Protein AF-A0A7J9W5K8-F1 (afdb_monomer_lite)

pLDDT: mean 76.15, std 17.97, range [34.03, 95.06]

Radius of gyration: 24.7 Å; chains: 1; bounding box: 43×79×40 Å

Sequence (100 aa):
MTTPTRTRPAAAPRPPRPSSRHRVGHPVPAQHPGETYRASIEARRPAETGGGMCTLIVRRVNDRIELLHHGVLSTGAELTDAEAHEMAGYLTAATGTGKP

Foldseek 3Di:
DDDDDDDDDDDDPDPPDPPPPPPVPLPDPDDDPQWPDKDKDWFWWDVVVVIDIWMWMWIAGNPDTDTDTGDDPVTDTDDDPVRVVVVVVRSCVRNVNDDD

Structure (mmCIF, N/CA/C/O backbone):
data_AF-A0A7J9W5K8-F1
#
_entry.id   AF-A0A7J9W5K8-F1
#
loop_
_atom_site.group_PDB
_atom_site.id
_atom_site.type_symbol
_atom_site.label_atom_id
_atom_site.label_alt_id
_atom_site.label_comp_id
_atom_site.label_asym_id
_atom_site.label_entity_id
_atom_site.label_seq_id
_atom_site.pdbx_PDB_ins_code
_atom_site.Cartn_x
_atom_site.Cartn_y
_atom_site.Cartn_z
_atom_site.occupancy
_atom_site.B_iso_or_equiv
_atom_site.auth_seq_id
_atom_site.auth_comp_id
_atom_site.auth_asym_id
_atom_site.auth_atom_id
_atom_site.pdbx_PDB_model_num
ATOM 1 N N . MET A 1 1 ? 28.174 71.753 -22.083 1.00 45.31 1 MET A N 1
ATOM 2 C CA . MET A 1 1 ? 26.936 71.120 -21.577 1.00 45.31 1 MET A CA 1
ATOM 3 C C . MET A 1 1 ? 27.003 69.643 -21.932 1.00 45.31 1 MET A C 1
ATOM 5 O O . MET A 1 1 ? 26.957 69.331 -23.111 1.00 45.31 1 MET A O 1
ATOM 9 N N . THR A 1 2 ? 27.197 68.754 -20.959 1.00 45.06 2 THR A N 1
ATOM 10 C CA . THR A 1 2 ? 27.285 67.299 -21.188 1.00 45.06 2 THR A CA 1
ATOM 11 C C . THR A 1 2 ? 26.492 66.576 -20.104 1.00 45.06 2 THR A C 1
ATOM 13 O O . THR A 1 2 ? 26.794 66.697 -18.920 1.00 45.06 2 THR A O 1
ATOM 16 N N . THR A 1 3 ? 25.438 65.881 -20.518 1.00 56.12 3 THR A N 1
ATOM 17 C CA . THR A 1 3 ? 24.513 65.094 -19.692 1.00 56.12 3 THR A CA 1
ATOM 18 C C . THR A 1 3 ? 25.147 63.756 -19.293 1.00 56.12 3 THR A C 1
ATOM 20 O O . THR A 1 3 ? 25.761 63.117 -20.147 1.00 56.12 3 THR A O 1
ATOM 23 N N . PRO A 1 4 ? 24.980 63.265 -18.051 1.00 53.56 4 PRO A N 1
ATOM 24 C CA . PRO A 1 4 ? 25.389 61.908 -17.711 1.00 53.56 4 PRO A CA 1
ATOM 25 C C . PRO A 1 4 ? 24.304 60.892 -18.106 1.00 53.56 4 PRO A C 1
ATOM 27 O O . PRO A 1 4 ? 23.150 60.979 -17.682 1.00 53.56 4 PRO A O 1
ATOM 30 N N . THR A 1 5 ? 24.691 59.898 -18.906 1.00 60.38 5 THR A N 1
ATOM 31 C CA . THR A 1 5 ? 23.868 58.735 -19.266 1.00 60.38 5 THR A CA 1
ATOM 32 C C . THR A 1 5 ? 23.729 57.806 -18.059 1.00 60.38 5 THR A C 1
ATOM 34 O O . THR A 1 5 ? 24.706 57.236 -17.578 1.00 60.38 5 THR A O 1
ATOM 37 N N . ARG A 1 6 ? 22.501 57.639 -17.558 1.00 55.16 6 ARG A N 1
ATOM 38 C CA . ARG A 1 6 ? 22.170 56.716 -16.463 1.00 55.16 6 ARG A CA 1
ATOM 39 C C . ARG A 1 6 ? 22.073 55.284 -17.000 1.00 55.16 6 ARG A C 1
ATOM 41 O O . ARG A 1 6 ? 21.083 54.923 -17.631 1.00 55.16 6 ARG A O 1
ATOM 48 N N . THR A 1 7 ? 23.078 54.456 -16.728 1.00 57.09 7 THR A N 1
ATOM 49 C CA . THR A 1 7 ? 23.052 53.018 -17.041 1.00 57.09 7 THR A CA 1
ATOM 50 C C . THR A 1 7 ? 22.027 52.308 -16.152 1.00 57.09 7 THR A C 1
ATOM 52 O O . THR A 1 7 ? 22.124 52.332 -14.925 1.00 57.09 7 THR A O 1
ATOM 55 N N . ARG A 1 8 ? 21.008 51.694 -16.764 1.00 65.31 8 ARG A N 1
ATOM 56 C CA . ARG A 1 8 ? 19.994 50.881 -16.072 1.00 65.31 8 ARG A CA 1
ATOM 57 C C . ARG A 1 8 ? 20.637 49.565 -15.603 1.00 65.31 8 ARG A C 1
ATOM 59 O O . ARG A 1 8 ? 21.276 48.915 -16.429 1.00 65.31 8 ARG A O 1
ATOM 66 N N . PRO A 1 9 ? 20.473 49.130 -14.341 1.00 55.66 9 PRO A N 1
ATOM 67 C CA . PRO A 1 9 ? 20.996 47.837 -13.915 1.00 55.66 9 PRO A CA 1
ATOM 68 C C . PRO A 1 9 ? 20.280 46.698 -14.652 1.00 55.66 9 PRO A C 1
ATOM 70 O O . PRO A 1 9 ? 19.066 46.743 -14.879 1.00 55.66 9 PRO A O 1
ATOM 73 N N . ALA A 1 10 ? 21.055 45.694 -15.060 1.00 60.50 10 ALA A N 1
ATOM 74 C CA . ALA A 1 10 ? 20.553 44.483 -15.689 1.00 60.50 10 ALA A CA 1
ATOM 75 C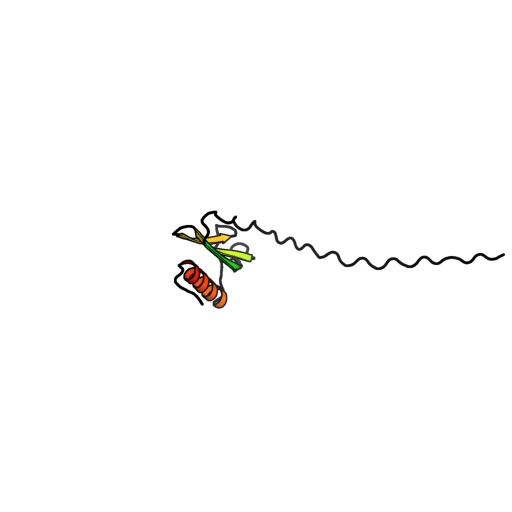 C . ALA A 1 10 ? 19.648 43.727 -14.704 1.00 60.50 10 ALA A C 1
ATOM 77 O O . ALA A 1 10 ? 20.013 43.512 -13.549 1.00 60.50 10 ALA A O 1
ATOM 78 N N . ALA A 1 11 ? 18.451 43.347 -15.156 1.00 65.06 11 ALA A N 1
ATOM 79 C CA . ALA A 1 11 ? 17.552 42.514 -14.371 1.00 65.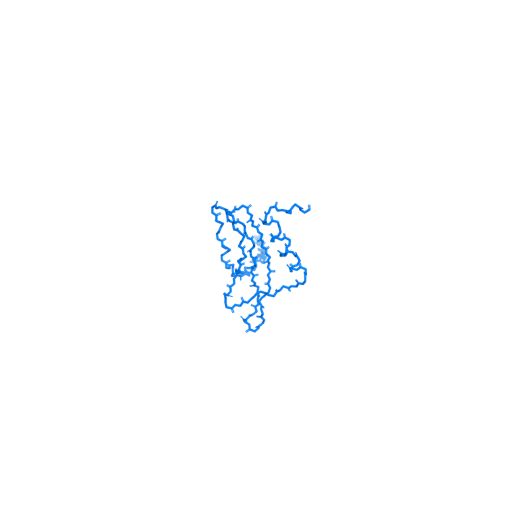06 11 ALA A CA 1
ATOM 80 C C . ALA A 1 11 ? 18.230 41.166 -14.086 1.00 65.06 11 ALA A C 1
ATOM 82 O O . ALA A 1 11 ? 18.753 40.532 -15.003 1.00 65.06 11 ALA A O 1
ATOM 83 N N . ALA A 1 12 ? 18.219 40.742 -12.822 1.00 68.25 12 ALA A N 1
ATOM 84 C CA . ALA A 1 12 ? 18.739 39.443 -12.419 1.00 68.25 12 ALA A CA 1
ATOM 85 C C . ALA A 1 12 ? 18.054 38.309 -13.214 1.00 68.25 12 ALA A C 1
ATOM 87 O O . ALA A 1 12 ? 16.855 38.410 -13.512 1.00 68.25 12 ALA A O 1
ATOM 88 N N . PRO A 1 13 ? 18.778 37.226 -13.559 1.00 61.06 13 PRO A N 1
ATOM 89 C CA . PRO A 1 13 ? 18.171 36.069 -14.197 1.00 61.06 13 PRO A CA 1
ATOM 90 C C . PRO A 1 13 ? 17.069 35.515 -13.292 1.00 61.06 13 PRO A C 1
ATOM 92 O O . PRO A 1 13 ? 17.263 35.323 -12.091 1.00 61.06 13 PRO A O 1
ATOM 95 N N . ARG A 1 14 ? 15.881 35.298 -13.866 1.00 61.50 14 ARG A N 1
ATOM 96 C CA . ARG A 1 14 ? 14.756 34.700 -13.140 1.00 61.50 14 ARG A CA 1
ATOM 97 C C . ARG A 1 14 ? 15.191 33.324 -12.615 1.00 61.50 14 ARG A C 1
ATOM 99 O O . ARG A 1 14 ? 15.820 32.588 -13.378 1.00 61.50 14 ARG A O 1
ATOM 106 N N . PRO A 1 15 ? 14.854 32.955 -11.365 1.00 62.97 15 PRO A N 1
ATOM 107 C CA . PRO A 1 15 ? 15.137 31.613 -10.876 1.00 62.97 15 PRO A CA 1
ATOM 108 C C . PRO A 1 15 ? 14.470 30.585 -11.803 1.00 62.97 15 PRO A C 1
ATOM 110 O O . PRO A 1 15 ? 13.380 30.861 -12.326 1.00 62.97 15 PRO A O 1
ATOM 113 N N . PRO A 1 16 ? 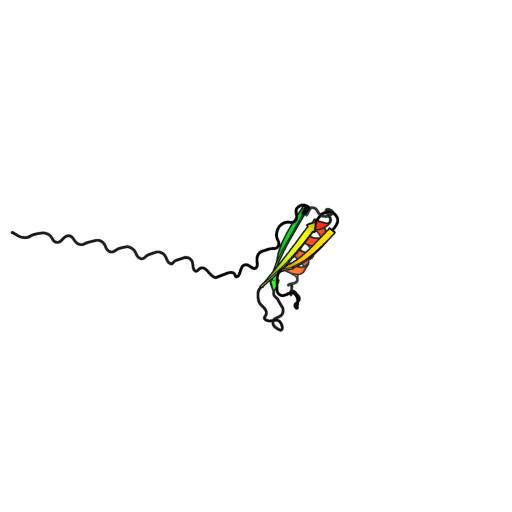15.099 29.419 -12.034 1.00 50.50 16 PRO A N 1
ATOM 114 C CA . PRO A 1 16 ? 14.464 28.360 -12.800 1.00 50.50 16 PRO A CA 1
ATOM 115 C C . PRO A 1 16 ? 13.131 28.032 -12.126 1.00 50.50 16 PRO A C 1
ATOM 117 O O . PRO A 1 16 ? 13.079 27.779 -10.921 1.00 50.50 16 PRO A O 1
ATOM 120 N N . ARG A 1 17 ? 12.035 28.093 -12.892 1.00 57.97 17 ARG A N 1
ATOM 121 C CA . ARG A 1 17 ? 10.739 27.603 -12.415 1.00 57.97 17 ARG A CA 1
ATOM 122 C C . ARG A 1 17 ? 10.958 26.177 -11.904 1.00 57.97 17 ARG A C 1
ATOM 124 O O . ARG A 1 17 ? 11.605 25.410 -12.620 1.00 57.97 17 ARG A O 1
ATOM 131 N N . PRO A 1 18 ? 10.442 25.802 -10.719 1.00 45.69 18 PRO A N 1
ATOM 132 C CA . PRO A 1 18 ? 10.473 24.410 -10.316 1.00 45.69 18 PRO A CA 1
ATOM 133 C C . PRO A 1 18 ? 9.778 23.619 -11.418 1.00 45.69 18 PRO A C 1
ATOM 135 O O . PRO A 1 18 ? 8.616 23.880 -11.737 1.00 45.69 18 PRO A O 1
ATOM 138 N N . SER A 1 19 ? 10.534 22.727 -12.058 1.00 42.44 19 SER A N 1
ATOM 139 C CA . SER A 1 19 ? 10.022 21.808 -13.059 1.00 42.44 19 SER A CA 1
ATOM 140 C C . SER A 1 19 ? 8.857 21.072 -12.428 1.00 42.44 19 SER A C 1
ATOM 142 O O . SER A 1 19 ? 9.050 20.192 -11.588 1.00 42.44 19 SER A O 1
ATOM 144 N N . SER A 1 20 ? 7.643 21.445 -12.818 1.00 46.06 20 SER A N 1
ATOM 145 C CA . SER A 1 20 ? 6.445 20.676 -12.553 1.00 46.06 20 SER A CA 1
ATOM 146 C C . SER A 1 20 ? 6.573 19.390 -13.358 1.00 46.06 20 SER A C 1
ATOM 148 O O . SER A 1 20 ? 6.001 19.247 -14.437 1.00 46.06 20 SER A O 1
ATOM 150 N N . ARG A 1 21 ? 7.378 18.444 -12.854 1.00 46.59 21 ARG A N 1
ATOM 151 C CA . ARG A 1 21 ? 7.180 17.039 -13.173 1.00 46.59 21 ARG A CA 1
ATOM 152 C C . ARG A 1 21 ? 5.748 16.779 -12.759 1.00 46.59 21 ARG A C 1
ATOM 154 O O . ARG A 1 21 ? 5.440 16.745 -11.571 1.00 46.59 21 ARG A O 1
ATOM 161 N N . HIS A 1 22 ? 4.878 16.673 -13.751 1.00 41.09 22 HIS A N 1
ATOM 162 C CA . HIS A 1 22 ? 3.557 16.117 -13.593 1.00 41.09 22 HIS A CA 1
ATOM 163 C C . HIS A 1 22 ? 3.746 14.695 -13.050 1.00 41.09 22 HIS A C 1
ATOM 165 O O . HIS A 1 22 ? 3.809 13.732 -13.809 1.00 41.09 22 HIS A O 1
ATOM 171 N N . ARG A 1 23 ? 3.865 14.548 -11.721 1.00 46.81 23 ARG A N 1
ATOM 172 C CA . ARG A 1 23 ? 3.311 13.379 -11.048 1.00 46.81 23 ARG A CA 1
ATOM 173 C C . ARG A 1 23 ? 1.862 13.441 -11.490 1.00 46.81 23 ARG A C 1
ATOM 175 O O . ARG A 1 23 ? 1.121 14.313 -11.040 1.00 46.81 23 ARG A O 1
ATOM 182 N N . VAL A 1 24 ? 1.491 12.601 -12.450 1.00 46.28 24 VAL A N 1
ATOM 183 C CA . VAL A 1 24 ? 0.096 12.227 -12.640 1.00 46.28 24 VAL A CA 1
ATOM 184 C C . VAL A 1 24 ? -0.255 11.544 -11.327 1.00 46.28 24 VAL A C 1
ATOM 186 O O . VAL A 1 24 ? -0.064 10.346 -11.155 1.00 46.28 24 VAL A O 1
ATOM 189 N N . GLY A 1 25 ? -0.575 12.357 -10.323 1.00 40.09 25 GLY A N 1
ATOM 190 C CA . GLY A 1 25 ? -1.005 11.899 -9.028 1.00 40.09 25 GLY A CA 1
ATOM 191 C C . GLY A 1 25 ? -2.359 11.305 -9.298 1.00 40.09 25 GLY A C 1
ATOM 192 O O . GLY A 1 25 ? -3.346 12.033 -9.359 1.00 40.09 25 GLY A O 1
ATOM 193 N N . HIS A 1 26 ? -2.406 10.000 -9.554 1.00 49.03 26 HIS A N 1
ATOM 194 C CA . HIS A 1 26 ? -3.669 9.304 -9.455 1.00 49.03 26 HIS A CA 1
ATOM 195 C C . HIS A 1 26 ? -4.224 9.653 -8.071 1.00 49.03 26 HIS A C 1
ATOM 197 O O . HIS A 1 26 ? -3.484 9.515 -7.089 1.00 49.03 26 HIS A O 1
ATOM 203 N N . PRO A 1 27 ? -5.452 10.190 -7.984 1.00 56.50 27 PRO A N 1
ATOM 204 C CA . PRO A 1 27 ? -5.980 10.687 -6.726 1.00 56.50 27 PRO A CA 1
ATOM 205 C C . PRO A 1 27 ? -5.989 9.534 -5.734 1.00 56.50 27 PRO A C 1
ATOM 207 O O . PRO A 1 27 ? -6.647 8.523 -5.965 1.00 56.50 27 PRO A O 1
ATOM 210 N N . VAL A 1 28 ? -5.193 9.662 -4.673 1.00 63.59 28 VAL A N 1
ATOM 211 C CA . VAL A 1 28 ? -5.138 8.677 -3.595 1.00 63.59 28 VAL A CA 1
ATOM 212 C C . VAL A 1 28 ? -6.579 8.442 -3.112 1.00 63.59 28 VAL A C 1
ATOM 214 O O . VAL A 1 28 ? -7.306 9.426 -2.946 1.00 63.59 28 VAL A O 1
ATOM 217 N N . PRO A 1 29 ? -7.022 7.185 -2.900 1.00 69.25 29 PRO A N 1
ATOM 218 C CA . PRO A 1 29 ? -8.385 6.892 -2.472 1.00 69.25 29 PRO A CA 1
ATOM 219 C C . PRO A 1 29 ? -8.783 7.755 -1.276 1.00 69.25 29 PRO A C 1
ATOM 221 O O . PRO A 1 29 ? -8.027 7.838 -0.305 1.00 69.25 29 PRO A O 1
ATOM 224 N N . ALA A 1 30 ? -9.951 8.394 -1.339 1.00 76.56 30 ALA A N 1
ATOM 225 C CA . ALA A 1 30 ? -10.437 9.229 -0.247 1.00 76.56 30 ALA A CA 1
ATOM 226 C C . ALA A 1 30 ? -10.479 8.440 1.074 1.00 76.56 30 ALA A C 1
ATOM 228 O O . ALA A 1 30 ? -10.719 7.227 1.085 1.00 76.56 30 ALA A O 1
ATOM 229 N N . GLN A 1 31 ? -10.213 9.128 2.184 1.00 78.44 31 GLN A N 1
ATOM 230 C CA . GLN A 1 31 ? -10.286 8.532 3.514 1.00 78.44 31 GLN A CA 1
ATOM 231 C C . GLN A 1 31 ? -11.734 8.136 3.817 1.00 78.44 31 GLN A C 1
ATOM 233 O O . GLN A 1 31 ? -12.651 8.946 3.659 1.00 78.44 31 GLN A O 1
ATOM 238 N N . HIS A 1 32 ? -11.947 6.881 4.211 1.00 81.31 32 HIS A N 1
ATOM 239 C CA . HIS A 1 32 ? -13.285 6.407 4.553 1.00 81.31 32 HIS A CA 1
ATOM 240 C C . HIS A 1 32 ? -13.682 6.912 5.958 1.00 81.31 32 HIS A C 1
ATOM 242 O O . HIS A 1 32 ? -12.832 6.918 6.846 1.00 81.31 32 HIS A O 1
ATOM 248 N N . PRO A 1 33 ? -14.950 7.288 6.227 1.00 83.44 33 PRO A N 1
ATOM 249 C CA . PRO A 1 33 ? -15.366 7.793 7.546 1.00 83.44 33 PRO A CA 1
ATOM 250 C C . PRO A 1 33 ? -15.105 6.835 8.723 1.00 83.44 33 PRO A C 1
ATOM 252 O O . PRO A 1 33 ? -14.924 7.274 9.850 1.00 83.44 33 PRO A O 1
ATOM 255 N N . GLY A 1 34 ? -15.078 5.526 8.456 1.00 86.62 34 GLY A N 1
ATOM 256 C CA . GLY A 1 34 ? -14.747 4.471 9.428 1.00 86.62 34 GLY A CA 1
ATOM 257 C C . GLY A 1 34 ? -13.277 4.032 9.431 1.00 86.62 34 GLY A C 1
ATOM 258 O O . GLY A 1 34 ? -12.976 2.950 9.930 1.00 86.62 34 GLY A O 1
ATOM 259 N N . GLU A 1 35 ? -12.378 4.791 8.799 1.00 90.44 35 GLU A N 1
ATOM 260 C CA . GLU A 1 35 ? -10.959 4.447 8.675 1.00 90.44 35 GLU A CA 1
ATOM 261 C C . GLU A 1 35 ? -10.204 4.734 9.981 1.00 90.44 35 GLU A C 1
ATOM 263 O O . GLU A 1 35 ? -10.066 5.888 10.381 1.00 90.44 35 GLU A O 1
ATOM 268 N N . THR A 1 36 ? -9.713 3.687 10.648 1.00 91.88 36 THR A N 1
ATOM 269 C CA . THR A 1 36 ? -8.975 3.787 11.925 1.00 91.88 36 THR A CA 1
ATOM 270 C C . THR A 1 36 ? -7.473 3.572 11.773 1.00 91.88 36 THR A C 1
ATOM 272 O O . THR A 1 36 ? -6.704 3.911 12.669 1.00 91.88 36 THR A O 1
ATOM 275 N N . TYR A 1 37 ? -7.042 3.033 10.633 1.00 92.44 37 TYR A N 1
ATOM 276 C CA . TYR A 1 37 ? -5.638 2.852 10.286 1.00 92.44 37 TYR A CA 1
ATOM 277 C C . TYR A 1 37 ? -5.444 3.063 8.789 1.00 92.44 37 TYR A C 1
ATOM 279 O O . TYR A 1 37 ? -6.285 2.631 7.996 1.00 92.44 37 TYR A O 1
ATOM 287 N N . ARG A 1 38 ? -4.316 3.668 8.407 1.00 93.06 38 ARG A N 1
ATOM 288 C CA . ARG A 1 38 ? -3.898 3.824 7.015 1.00 93.06 38 ARG A CA 1
ATOM 289 C C . ARG A 1 38 ? -2.380 3.873 6.907 1.00 93.06 38 ARG A C 1
ATOM 291 O O . ARG A 1 38 ? -1.745 4.694 7.561 1.00 93.06 38 ARG A O 1
ATOM 298 N N . ALA A 1 39 ? -1.826 3.061 6.022 1.00 93.25 39 ALA A N 1
ATOM 299 C CA . ALA A 1 39 ? -0.436 3.120 5.601 1.00 93.25 39 ALA A CA 1
ATOM 300 C C . ALA A 1 39 ? -0.340 2.888 4.092 1.00 93.25 39 ALA A C 1
ATOM 302 O O . ALA A 1 39 ? -1.241 2.311 3.480 1.00 93.25 39 ALA A O 1
ATOM 303 N N . SER A 1 40 ? 0.739 3.357 3.477 1.00 92.69 40 SER A N 1
ATOM 304 C CA . SER A 1 40 ? 0.949 3.207 2.041 1.00 92.69 40 SER A CA 1
ATOM 305 C C . SER A 1 40 ? 2.417 3.047 1.705 1.00 92.69 40 SER A C 1
ATOM 307 O O . SER A 1 40 ? 3.247 3.715 2.315 1.00 92.69 40 SER A O 1
ATOM 309 N N . ILE A 1 41 ? 2.704 2.258 0.675 1.00 92.50 41 ILE A N 1
ATOM 310 C CA . ILE A 1 41 ? 4.039 2.101 0.100 1.00 92.50 41 ILE A CA 1
ATOM 311 C C . ILE A 1 41 ? 3.982 2.346 -1.410 1.00 92.50 41 ILE A C 1
ATOM 313 O O . ILE A 1 41 ? 3.006 1.981 -2.076 1.00 92.50 41 ILE A O 1
ATOM 317 N N . GLU A 1 42 ? 5.002 3.007 -1.955 1.00 90.19 42 GLU A N 1
ATOM 318 C CA . GLU A 1 42 ? 5.193 3.095 -3.404 1.00 90.19 42 GLU A CA 1
ATOM 319 C C . GLU A 1 42 ? 5.866 1.800 -3.875 1.00 90.19 42 GLU A C 1
ATOM 321 O O . GLU A 1 42 ? 6.893 1.415 -3.338 1.00 90.19 42 GLU A O 1
ATOM 326 N N . ALA A 1 43 ? 5.286 1.134 -4.870 1.00 89.56 43 ALA A N 1
ATOM 327 C CA . ALA A 1 43 ? 5.782 -0.124 -5.423 1.00 89.56 43 ALA A CA 1
ATOM 328 C C . ALA A 1 43 ? 5.911 -0.025 -6.946 1.00 89.56 43 ALA A C 1
ATOM 330 O O . ALA A 1 43 ? 5.424 0.928 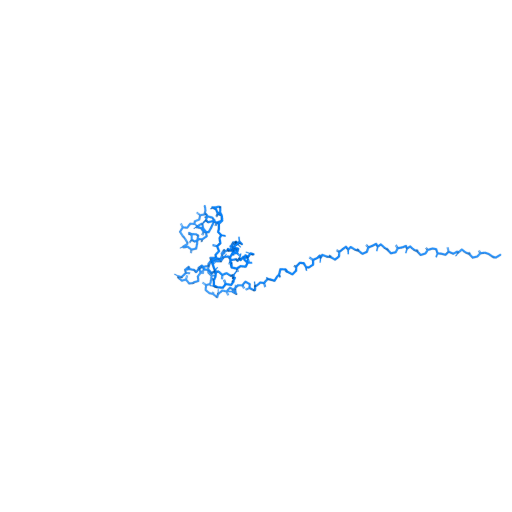-7.571 1.00 89.56 43 ALA A O 1
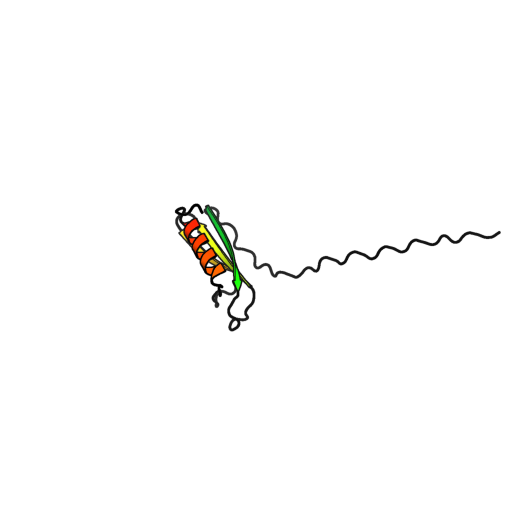ATOM 331 N N . ARG A 1 44 ? 6.550 -1.011 -7.577 1.00 88.38 44 ARG A N 1
ATOM 332 C CA . ARG A 1 44 ? 6.666 -1.071 -9.041 1.00 88.38 44 ARG A CA 1
ATOM 333 C C . ARG A 1 44 ? 5.610 -1.989 -9.628 1.00 88.38 44 ARG A C 1
ATOM 335 O O . ARG A 1 44 ? 5.202 -2.955 -9.002 1.00 88.38 44 ARG A O 1
ATOM 342 N N . ARG A 1 45 ? 5.164 -1.697 -10.845 1.00 86.94 45 ARG A N 1
ATOM 343 C CA . ARG A 1 45 ? 4.390 -2.654 -11.643 1.00 86.94 45 ARG A CA 1
ATOM 344 C C . ARG A 1 45 ? 5.328 -3.501 -12.507 1.00 86.94 45 ARG A C 1
ATOM 346 O O . ARG A 1 45 ? 6.352 -2.960 -12.941 1.00 86.94 45 ARG A O 1
ATOM 353 N N . PRO A 1 46 ? 4.938 -4.745 -12.838 1.00 84.38 46 PRO A N 1
ATOM 354 C CA . PRO A 1 46 ? 5.668 -5.575 -13.788 1.00 84.38 46 PRO A CA 1
ATOM 355 C C . PRO A 1 46 ? 5.871 -4.861 -15.125 1.00 84.38 46 PRO A C 1
ATOM 357 O O . PRO A 1 46 ? 4.959 -4.187 -15.634 1.00 84.38 46 PRO A O 1
ATOM 360 N N . ALA A 1 47 ? 7.059 -5.008 -15.712 1.00 83.62 47 ALA A N 1
ATOM 361 C CA . ALA A 1 47 ? 7.421 -4.353 -16.969 1.00 83.62 47 ALA A CA 1
ATOM 362 C C . ALA A 1 47 ? 6.497 -4.775 -18.127 1.00 83.62 47 ALA A C 1
ATOM 364 O O . ALA A 1 47 ? 6.147 -3.953 -18.976 1.00 83.62 47 ALA A O 1
ATOM 365 N N . GLU A 1 48 ? 6.021 -6.020 -18.097 1.00 80.88 48 GLU A N 1
ATOM 366 C CA . GLU A 1 48 ? 5.116 -6.648 -19.068 1.00 80.88 48 GLU A CA 1
ATOM 367 C C . GLU A 1 48 ? 3.758 -5.939 -19.137 1.00 80.88 48 GLU A C 1
ATOM 369 O O . GLU A 1 48 ? 3.035 -6.044 -20.124 1.00 80.88 48 GLU A O 1
ATOM 374 N N . THR A 1 49 ? 3.415 -5.186 -18.091 1.00 75.06 49 THR A N 1
ATOM 375 C CA . THR A 1 49 ? 2.135 -4.484 -17.961 1.00 75.06 49 THR A CA 1
ATOM 376 C C . THR A 1 49 ? 2.255 -2.963 -18.093 1.00 75.06 49 THR A C 1
ATOM 378 O O . THR A 1 49 ? 1.365 -2.204 -17.702 1.00 75.06 49 THR A O 1
ATOM 381 N N . GLY A 1 50 ? 3.369 -2.502 -18.668 1.00 73.38 50 GLY A N 1
ATOM 382 C CA . GLY A 1 50 ? 3.682 -1.087 -18.869 1.00 73.38 50 GLY A CA 1
ATOM 383 C C . GLY A 1 50 ? 4.534 -0.473 -17.757 1.00 73.38 50 GLY A C 1
ATOM 384 O O . GLY A 1 50 ? 4.890 0.702 -17.854 1.00 73.38 50 GLY A O 1
ATOM 385 N N . GLY A 1 51 ? 4.886 -1.248 -16.724 1.00 79.38 51 GLY A N 1
ATOM 386 C CA . GLY A 1 51 ? 5.806 -0.841 -15.664 1.00 79.38 51 GLY A CA 1
ATOM 387 C C . GLY A 1 51 ? 5.382 0.422 -14.907 1.00 79.38 51 GLY A C 1
ATOM 388 O O . GLY A 1 51 ? 4.209 0.790 -14.833 1.00 79.38 51 GLY A O 1
ATOM 389 N N . GLY A 1 52 ? 6.354 1.123 -14.329 1.00 83.94 52 GLY A N 1
ATOM 390 C CA . GLY A 1 52 ? 6.120 2.371 -13.599 1.00 83.94 52 GLY A CA 1
ATOM 391 C C . GLY A 1 52 ? 5.676 2.170 -12.150 1.00 83.94 52 GLY A C 1
ATOM 392 O O . GLY A 1 52 ? 5.601 1.049 -11.651 1.00 83.94 52 GLY A O 1
ATOM 393 N N . MET A 1 53 ? 5.424 3.287 -11.470 1.00 85.94 53 MET A N 1
ATOM 394 C CA . MET A 1 53 ? 5.098 3.292 -10.044 1.00 85.94 53 MET A CA 1
ATOM 395 C C . MET A 1 53 ? 3.604 3.064 -9.817 1.00 85.94 53 MET A C 1
ATOM 397 O O . MET A 1 53 ? 2.763 3.583 -10.552 1.00 85.94 53 MET A O 1
ATOM 401 N N . CYS A 1 54 ? 3.293 2.330 -8.761 1.00 86.50 54 CYS A N 1
ATOM 402 C CA . CYS A 1 54 ? 1.963 2.185 -8.187 1.00 86.50 54 CYS A CA 1
ATOM 403 C C . CYS A 1 54 ? 2.038 2.435 -6.679 1.00 86.50 54 CYS A C 1
ATOM 405 O O . CYS A 1 54 ? 3.124 2.557 -6.107 1.00 86.50 54 CYS A O 1
ATOM 407 N N . THR A 1 55 ? 0.886 2.539 -6.027 1.00 89.50 55 THR A N 1
ATOM 408 C CA . THR A 1 55 ? 0.829 2.671 -4.570 1.00 89.50 55 THR A CA 1
ATOM 409 C C . THR A 1 55 ? -0.011 1.544 -4.006 1.00 89.50 55 THR A C 1
ATOM 411 O O . THR A 1 55 ? -1.152 1.350 -4.415 1.00 89.50 55 THR A O 1
ATOM 414 N N . LEU A 1 56 ? 0.536 0.812 -3.047 1.00 91.12 56 LEU A N 1
ATOM 415 C CA . LEU A 1 56 ? -0.241 -0.115 -2.239 1.00 91.12 56 LEU A CA 1
ATOM 416 C C . LEU A 1 56 ? -0.664 0.603 -0.966 1.00 91.12 56 LEU A C 1
ATOM 418 O O . LEU A 1 56 ? 0.142 1.299 -0.352 1.00 91.12 56 LEU A O 1
ATOM 422 N N . ILE A 1 57 ? -1.926 0.457 -0.578 1.00 92.06 57 ILE A N 1
ATOM 423 C CA . ILE A 1 57 ? -2.488 1.105 0.608 1.00 92.06 57 ILE A CA 1
ATOM 424 C C . ILE A 1 57 ? -3.096 0.028 1.488 1.00 92.06 57 ILE A C 1
ATOM 426 O O . ILE A 1 57 ? -4.018 -0.663 1.065 1.00 92.06 57 ILE A O 1
ATOM 430 N N . VAL A 1 58 ? -2.613 -0.075 2.721 1.00 93.62 58 VAL A N 1
ATOM 431 C CA . VAL A 1 58 ? -3.263 -0.854 3.772 1.00 93.62 58 VAL A CA 1
ATOM 432 C C . VAL A 1 58 ? -4.120 0.097 4.577 1.00 93.62 58 VAL A C 1
ATOM 434 O O . VAL A 1 58 ? -3.634 1.116 5.066 1.00 93.62 58 VAL A O 1
ATOM 437 N N . ARG A 1 59 ? -5.395 -0.229 4.748 1.00 93.69 59 ARG A N 1
ATOM 438 C CA . ARG A 1 59 ? -6.270 0.524 5.643 1.00 93.69 59 ARG A CA 1
ATOM 439 C C . ARG A 1 59 ? -7.125 -0.399 6.482 1.00 93.69 59 ARG A C 1
ATOM 441 O O . ARG A 1 59 ? -7.497 -1.480 6.037 1.00 93.69 59 ARG A O 1
ATOM 448 N N . ARG A 1 60 ? -7.472 0.048 7.684 1.00 93.00 60 ARG A N 1
ATOM 449 C CA . ARG A 1 60 ? -8.539 -0.561 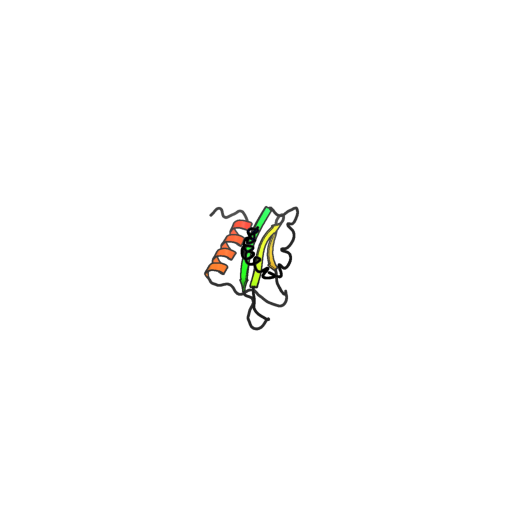8.475 1.00 93.00 60 ARG A CA 1
ATOM 450 C C . ARG A 1 60 ? -9.762 0.318 8.398 1.00 93.00 60 ARG A C 1
ATOM 452 O O . ARG A 1 60 ? -9.689 1.485 8.770 1.00 93.00 60 ARG A O 1
ATOM 459 N N . VAL A 1 61 ? -10.867 -0.256 7.950 1.00 93.50 61 VAL A N 1
ATOM 460 C CA . VAL A 1 61 ? -12.162 0.407 7.870 1.00 93.50 61 VAL A CA 1
ATOM 461 C C . VAL A 1 61 ? -13.168 -0.427 8.646 1.00 93.50 61 VAL A C 1
ATOM 463 O O . VAL A 1 61 ? -13.465 -1.561 8.267 1.00 93.50 61 VAL A O 1
ATOM 466 N N . ASN A 1 62 ? -13.698 0.135 9.732 1.00 90.44 62 ASN A N 1
ATOM 467 C CA . ASN A 1 62 ? -14.513 -0.599 10.700 1.00 90.44 62 ASN A CA 1
ATOM 468 C C . ASN A 1 62 ? -13.757 -1.867 11.177 1.00 90.44 62 ASN A C 1
ATOM 470 O O . ASN A 1 62 ? -12.619 -1.779 11.649 1.00 90.44 62 ASN A O 1
ATOM 474 N N . ASP A 1 63 ? -14.348 -3.046 10.983 1.00 89.06 63 ASP A N 1
ATOM 475 C CA . ASP A 1 63 ? -13.777 -4.346 11.356 1.00 89.06 63 ASP A CA 1
ATOM 476 C C . ASP A 1 63 ? -13.049 -5.061 10.205 1.00 89.06 63 ASP A C 1
ATOM 478 O O . ASP A 1 63 ? -12.770 -6.257 10.288 1.00 89.06 63 ASP A O 1
ATOM 482 N N . ARG A 1 64 ? -12.748 -4.358 9.104 1.00 92.75 64 ARG A N 1
ATOM 483 C CA . ARG A 1 64 ? -12.080 -4.931 7.926 1.00 92.75 64 ARG A CA 1
ATOM 484 C C . ARG A 1 64 ? -10.716 -4.305 7.708 1.00 92.75 64 ARG A C 1
ATOM 486 O O . ARG A 1 64 ? -10.556 -3.093 7.832 1.00 92.75 64 ARG A O 1
ATOM 493 N N . ILE A 1 65 ? -9.754 -5.135 7.321 1.00 94.06 65 ILE A N 1
ATOM 494 C CA . ILE A 1 65 ? -8.470 -4.689 6.780 1.00 94.06 65 ILE A CA 1
ATOM 495 C C . ILE A 1 65 ? -8.553 -4.826 5.265 1.00 94.06 65 ILE A C 1
ATOM 497 O O . ILE A 1 65 ? -8.902 -5.886 4.750 1.00 94.06 65 ILE A O 1
ATOM 501 N N . GLU A 1 66 ? -8.251 -3.747 4.561 1.00 92.88 66 GLU A N 1
ATOM 502 C CA . GLU A 1 66 ? -8.267 -3.681 3.107 1.00 92.88 66 GLU A CA 1
ATOM 503 C C . GLU A 1 66 ? -6.856 -3.394 2.599 1.00 92.88 66 GLU A C 1
ATOM 505 O O . GLU A 1 66 ? -6.190 -2.475 3.081 1.00 92.88 66 GLU A O 1
ATOM 510 N N . LEU A 1 67 ? -6.425 -4.163 1.599 1.00 91.75 67 LEU A N 1
ATOM 511 C CA . LEU A 1 67 ? -5.243 -3.875 0.795 1.00 91.75 67 LEU A CA 1
ATOM 512 C C . LEU A 1 67 ? -5.714 -3.378 -0.570 1.00 91.75 67 LEU A C 1
ATOM 514 O O . LEU A 1 67 ? -6.312 -4.125 -1.344 1.00 91.75 67 LEU A O 1
ATOM 518 N N . LEU A 1 68 ? -5.463 -2.106 -0.853 1.00 89.31 68 LEU A N 1
ATOM 519 C CA . LEU A 1 68 ? -5.824 -1.475 -2.112 1.00 89.31 68 LEU A CA 1
ATOM 520 C C . LEU A 1 68 ? -4.592 -1.335 -2.995 1.00 89.31 68 LEU A C 1
ATOM 522 O O . LEU A 1 68 ? -3.569 -0.800 -2.567 1.00 89.31 68 LEU A O 1
ATOM 526 N N . HIS A 1 69 ? -4.727 -1.748 -4.251 1.00 86.81 69 HIS A N 1
ATOM 527 C CA . HIS A 1 69 ? -3.764 -1.441 -5.296 1.00 86.81 69 HIS A CA 1
ATOM 528 C C . HIS A 1 69 ? -4.214 -0.184 -6.042 1.00 86.81 69 HIS A C 1
ATOM 530 O O . HIS A 1 69 ? -5.197 -0.190 -6.785 1.00 86.81 69 HIS A O 1
ATOM 536 N N . HIS A 1 70 ? -3.487 0.907 -5.840 1.00 77.38 70 HIS A N 1
ATOM 537 C CA . HIS A 1 70 ? -3.700 2.167 -6.534 1.00 77.38 70 HIS A CA 1
ATOM 538 C C . HIS A 1 70 ? -2.834 2.210 -7.794 1.00 77.38 70 HIS A C 1
ATOM 540 O O . HIS A 1 70 ? -1.651 2.559 -7.769 1.00 77.38 70 HIS A O 1
ATOM 546 N N . GLY A 1 71 ? -3.444 1.793 -8.900 1.00 67.44 71 GLY A N 1
ATOM 547 C CA . GLY A 1 71 ? -2.825 1.650 -10.211 1.00 67.44 71 GLY A CA 1
ATOM 548 C C . GLY A 1 71 ? -3.790 0.985 -11.193 1.00 67.44 71 GLY A C 1
ATOM 549 O O . GLY A 1 71 ? -4.975 0.824 -10.903 1.00 67.44 71 GLY A O 1
ATOM 550 N N . VAL A 1 72 ? -3.297 0.583 -12.364 1.00 65.94 72 VAL A N 1
ATOM 551 C CA . VAL A 1 72 ? -4.110 -0.167 -13.335 1.00 65.94 72 VAL A CA 1
ATOM 552 C C . VAL A 1 72 ? -4.455 -1.541 -12.744 1.00 65.94 72 VAL A C 1
ATOM 554 O O . VAL A 1 72 ? -3.563 -2.325 -12.450 1.00 65.94 72 VAL A O 1
ATOM 557 N N . LEU A 1 73 ? -5.750 -1.821 -12.556 1.00 61.72 73 LEU A N 1
ATOM 558 C CA . LEU A 1 73 ? -6.266 -3.000 -11.835 1.00 61.72 73 LEU A CA 1
ATOM 559 C C . LEU A 1 73 ? -6.026 -4.347 -12.537 1.00 61.72 73 LEU A C 1
ATOM 561 O O . LEU A 1 73 ? -6.287 -5.393 -11.953 1.00 61.72 73 LEU A O 1
ATOM 565 N N . SER A 1 74 ? -5.546 -4.347 -13.780 1.00 64.38 74 SER A N 1
ATOM 566 C CA . SER A 1 74 ? -5.231 -5.572 -14.522 1.00 64.38 74 SER A CA 1
ATOM 567 C C . SER A 1 74 ? -3.829 -6.117 -14.224 1.00 64.38 74 SER A C 1
ATOM 569 O O . SER A 1 74 ? -3.365 -7.007 -14.932 1.00 64.38 74 SER A O 1
ATOM 571 N N . THR A 1 75 ? -3.123 -5.557 -13.236 1.00 70.81 75 THR A N 1
ATOM 572 C CA . THR A 1 75 ? -1.706 -5.837 -12.969 1.00 70.81 75 THR A CA 1
ATOM 573 C C . THR A 1 75 ? -1.460 -5.969 -11.469 1.00 70.81 75 THR A C 1
ATOM 575 O O . THR A 1 75 ? -2.155 -5.348 -10.666 1.00 70.81 75 THR A O 1
ATOM 578 N N . GLY A 1 76 ? -0.452 -6.751 -11.084 1.00 82.62 76 GLY A N 1
ATOM 579 C CA . GLY A 1 76 ? 0.048 -6.778 -9.709 1.00 82.62 76 GLY A CA 1
ATOM 580 C C . GLY A 1 76 ? 1.016 -5.628 -9.410 1.00 82.62 76 GLY A C 1
ATOM 581 O O . GLY A 1 76 ? 1.353 -4.838 -10.297 1.00 82.62 76 GLY A O 1
ATOM 582 N N . ALA A 1 77 ? 1.487 -5.589 -8.164 1.00 88.25 77 ALA A N 1
ATOM 583 C CA . ALA A 1 77 ? 2.657 -4.826 -7.745 1.00 88.25 77 ALA A CA 1
ATOM 584 C C . ALA A 1 77 ? 3.800 -5.796 -7.426 1.00 88.25 77 ALA A C 1
ATOM 586 O O . ALA A 1 77 ? 3.588 -6.824 -6.783 1.00 88.25 77 ALA A O 1
ATOM 587 N N . GLU A 1 78 ? 5.000 -5.453 -7.866 1.00 90.62 78 GLU A N 1
ATOM 588 C CA . GLU A 1 78 ? 6.244 -6.107 -7.497 1.00 90.62 78 GLU A CA 1
ATOM 589 C C . GLU A 1 78 ? 6.845 -5.376 -6.304 1.00 90.62 78 GLU A C 1
ATOM 591 O O . GLU A 1 78 ? 6.969 -4.146 -6.305 1.00 90.62 78 GLU A O 1
ATOM 596 N N . LEU A 1 79 ? 7.203 -6.158 -5.292 1.00 91.62 79 LEU A N 1
ATOM 597 C CA . LEU A 1 79 ? 7.829 -5.686 -4.070 1.00 91.62 79 LEU A CA 1
ATOM 598 C C . LEU A 1 79 ? 9.221 -6.291 -3.968 1.00 91.62 79 LEU A C 1
ATOM 600 O O . LEU A 1 79 ? 9.416 -7.479 -4.226 1.00 91.62 79 LEU A O 1
ATOM 604 N N . THR A 1 80 ? 10.175 -5.470 -3.559 1.00 93.12 80 THR A N 1
ATOM 605 C CA . THR A 1 80 ? 11.447 -5.945 -3.015 1.00 93.12 80 THR A CA 1
ATOM 606 C C . THR A 1 80 ? 11.225 -6.615 -1.658 1.00 93.12 80 THR A C 1
ATOM 608 O O . THR A 1 80 ? 10.211 -6.385 -0.998 1.00 93.12 80 THR A O 1
ATOM 611 N N . ASP A 1 81 ? 12.200 -7.397 -1.193 1.00 93.69 81 ASP A N 1
ATOM 612 C CA . ASP A 1 81 ? 12.124 -8.061 0.117 1.00 93.69 81 ASP A CA 1
ATOM 613 C C . ASP A 1 81 ? 11.865 -7.072 1.268 1.00 93.69 81 ASP A C 1
ATOM 615 O O . ASP A 1 81 ? 11.074 -7.350 2.171 1.00 93.69 81 ASP A O 1
ATOM 619 N N . ALA A 1 82 ? 12.489 -5.891 1.218 1.00 93.50 82 ALA A N 1
ATOM 620 C CA . ALA A 1 82 ? 12.294 -4.841 2.215 1.00 93.50 82 ALA A CA 1
ATOM 621 C C . ALA A 1 82 ? 10.862 -4.282 2.185 1.00 93.50 82 ALA A C 1
ATOM 623 O O . ALA A 1 82 ? 10.221 -4.177 3.230 1.00 93.50 82 ALA A O 1
ATOM 624 N N . GLU A 1 83 ? 10.336 -3.987 0.994 1.00 93.38 83 GLU A N 1
ATOM 625 C CA . GLU A 1 83 ? 8.970 -3.482 0.805 1.00 93.38 83 GLU A CA 1
ATOM 626 C C . GLU A 1 83 ? 7.915 -4.534 1.193 1.00 93.38 83 GLU A C 1
ATOM 628 O O . GLU A 1 83 ? 6.874 -4.202 1.761 1.00 93.38 83 GLU A O 1
ATOM 633 N N . ALA A 1 84 ? 8.188 -5.818 0.940 1.00 94.50 84 ALA A N 1
ATOM 634 C CA . ALA A 1 84 ? 7.334 -6.923 1.364 1.00 94.50 84 ALA A CA 1
ATOM 635 C C . ALA A 1 84 ? 7.307 -7.068 2.895 1.00 94.50 84 ALA A C 1
ATOM 637 O O . ALA A 1 84 ? 6.239 -7.269 3.480 1.00 94.50 84 ALA A O 1
ATOM 638 N N . HIS A 1 85 ? 8.459 -6.922 3.557 1.00 95.06 85 HIS A N 1
ATOM 639 C CA . HIS A 1 85 ? 8.534 -6.937 5.018 1.00 95.06 85 HIS A CA 1
ATOM 640 C C . HIS A 1 85 ? 7.800 -5.738 5.638 1.00 95.06 85 HIS A C 1
ATOM 642 O O . HIS A 1 85 ? 7.032 -5.897 6.587 1.00 95.06 85 HIS A O 1
ATOM 648 N N . GLU A 1 86 ? 7.969 -4.549 5.060 1.00 93.94 86 GLU A N 1
ATOM 649 C CA . GLU A 1 86 ? 7.253 -3.340 5.470 1.00 93.94 86 GLU A CA 1
ATOM 650 C C . GLU A 1 86 ? 5.731 -3.506 5.311 1.00 93.94 86 GLU A C 1
ATOM 652 O O . GLU A 1 86 ? 4.968 -3.213 6.235 1.00 93.94 86 GLU A O 1
ATOM 657 N N . MET A 1 87 ? 5.282 -4.078 4.188 1.00 94.50 87 MET A N 1
ATOM 658 C CA . MET A 1 87 ? 3.871 -4.393 3.940 1.00 94.50 87 MET A CA 1
ATOM 659 C C . MET A 1 87 ? 3.295 -5.361 4.983 1.00 94.50 87 MET A C 1
ATOM 661 O O . MET A 1 87 ? 2.186 -5.150 5.481 1.00 94.50 87 MET A O 1
ATOM 665 N N . ALA A 1 88 ? 4.045 -6.401 5.360 1.00 94.19 88 ALA A N 1
ATOM 666 C CA . ALA A 1 88 ? 3.643 -7.315 6.429 1.00 94.19 88 ALA A CA 1
ATOM 667 C C . ALA A 1 88 ? 3.512 -6.589 7.781 1.00 94.19 88 ALA A C 1
ATOM 669 O O . ALA A 1 88 ? 2.562 -6.838 8.534 1.00 94.19 88 ALA A O 1
ATOM 670 N N . GLY A 1 89 ? 4.415 -5.644 8.059 1.00 95.00 89 GLY A N 1
ATOM 671 C CA . GLY A 1 89 ? 4.335 -4.749 9.211 1.00 95.00 89 GLY A CA 1
ATOM 672 C C . GLY A 1 89 ? 3.053 -3.913 9.213 1.00 95.00 89 GLY A C 1
ATOM 673 O O . GLY A 1 89 ? 2.348 -3.876 10.221 1.00 95.00 89 GLY A O 1
ATOM 674 N N . TYR A 1 90 ? 2.687 -3.311 8.078 1.00 94.81 90 TYR A N 1
ATOM 675 C CA . TYR A 1 90 ? 1.451 -2.530 7.951 1.00 94.81 90 TYR A CA 1
ATOM 676 C C . TYR A 1 90 ? 0.183 -3.365 8.130 1.00 94.81 90 TYR A C 1
ATOM 678 O O . TYR A 1 90 ? -0.739 -2.939 8.827 1.00 94.81 90 TYR A O 1
ATOM 686 N N . LEU A 1 91 ? 0.138 -4.571 7.561 1.00 94.50 91 LEU A N 1
ATOM 687 C CA . LEU A 1 91 ? -0.979 -5.500 7.760 1.00 94.50 91 LEU A CA 1
ATOM 688 C C . LEU A 1 91 ? -1.118 -5.910 9.233 1.00 94.50 91 LEU A C 1
ATOM 690 O O . LEU A 1 91 ? -2.229 -5.937 9.760 1.00 94.50 91 LEU A O 1
ATOM 694 N N . THR A 1 92 ? 0.002 -6.157 9.914 1.00 94.69 92 THR A N 1
ATOM 695 C CA . THR A 1 92 ? 0.029 -6.501 11.345 1.00 94.69 92 THR A CA 1
ATOM 696 C C . THR A 1 92 ? -0.344 -5.313 12.232 1.00 94.69 92 THR A C 1
ATOM 698 O O . THR A 1 92 ? -1.032 -5.473 13.234 1.00 94.69 92 THR A O 1
ATOM 701 N N . ALA A 1 93 ? 0.065 -4.096 11.884 1.00 91.44 93 ALA A N 1
ATOM 702 C CA . ALA A 1 93 ? -0.344 -2.902 12.617 1.00 91.44 93 ALA A CA 1
ATOM 703 C C . ALA A 1 93 ? -1.852 -2.639 12.453 1.00 91.44 93 ALA A C 1
ATOM 705 O O . ALA A 1 93 ? -2.531 -2.276 13.416 1.00 91.44 93 ALA A O 1
ATOM 706 N N . ALA A 1 94 ? -2.402 -2.890 11.260 1.00 91.00 94 ALA A N 1
ATOM 707 C CA . ALA A 1 94 ? -3.819 -2.696 10.971 1.00 91.00 94 ALA A CA 1
ATOM 708 C C . ALA A 1 94 ? -4.739 -3.585 11.828 1.00 91.00 94 ALA A C 1
ATOM 710 O O . ALA A 1 94 ? -5.833 -3.155 12.193 1.00 91.00 94 ALA A O 1
ATOM 711 N N . THR A 1 95 ? -4.318 -4.788 12.233 1.00 89.31 95 THR A N 1
ATOM 712 C CA . THR A 1 95 ? -5.115 -5.638 13.147 1.00 89.31 95 THR A CA 1
ATOM 713 C C . THR A 1 95 ? -5.244 -5.038 14.551 1.00 89.31 95 THR A C 1
ATOM 715 O O . THR A 1 95 ? -6.148 -5.419 15.297 1.00 89.31 95 THR A O 1
ATOM 718 N N . GLY A 1 96 ? -4.399 -4.065 14.909 1.00 77.81 96 GLY A N 1
ATOM 719 C CA . GLY A 1 96 ? -4.298 -3.525 16.263 1.00 77.81 96 GLY A CA 1
ATOM 720 C C . GLY A 1 96 ? -3.525 -4.435 17.223 1.00 77.81 96 GLY A C 1
ATOM 721 O O . GLY A 1 96 ? -3.504 -4.159 18.419 1.00 77.81 96 GLY A O 1
ATOM 722 N N . THR A 1 97 ? -2.891 -5.507 16.727 1.00 60.03 97 THR A N 1
ATOM 723 C CA . THR A 1 97 ? -2.109 -6.453 17.547 1.00 60.03 97 THR A CA 1
ATOM 724 C C . THR A 1 97 ? -0.607 -6.165 17.557 1.00 60.03 97 THR A C 1
ATOM 726 O O . THR A 1 97 ? 0.133 -6.874 18.230 1.00 60.03 97 THR A O 1
ATOM 729 N N . GLY A 1 98 ? -0.140 -5.140 16.839 1.00 45.50 98 GLY A N 1
ATOM 730 C CA . GLY A 1 98 ? 1.274 -4.773 16.767 1.00 45.50 98 GLY A CA 1
ATOM 731 C C . GLY A 1 98 ? 1.490 -3.294 17.057 1.00 45.50 98 GLY A C 1
ATOM 732 O O . GLY A 1 98 ? 1.251 -2.448 16.199 1.00 45.50 98 GLY A O 1
ATOM 733 N N . LYS A 1 99 ? 1.966 -2.983 18.264 1.00 34.03 99 LYS A N 1
ATOM 734 C CA . LYS A 1 99 ? 2.792 -1.792 18.481 1.00 34.03 99 LYS A CA 1
ATOM 735 C C . LYS A 1 99 ? 4.228 -2.210 18.109 1.00 34.03 99 LYS A C 1
ATOM 737 O O . LYS A 1 99 ? 4.593 -3.315 18.513 1.00 34.03 99 LYS A O 1
ATOM 742 N N . PRO A 1 100 ? 4.975 -1.422 17.314 1.00 51.22 100 PRO A N 1
ATOM 743 C CA . PRO A 1 100 ? 6.360 -1.748 16.971 1.00 51.22 100 PRO A CA 1
ATOM 744 C C . PRO A 1 100 ? 7.236 -1.905 18.217 1.00 51.22 100 PRO A C 1
ATOM 746 O O . PRO A 1 100 ? 6.923 -1.253 19.245 1.00 51.22 100 PRO A O 1
#

Secondary structure (DSSP, 8-state):
--PPP-PPPPPPPPPPPP---------PPPPPTTEEEEEEEEEEPPGGGT--EEEEEEEEETTEEEEEEES-TTS--B--HHHHHHHHHHHHHHTT----